Protein AF-A0A661DXC6-F1 (afdb_monomer_lite)

pLDDT: mean 93.02, std 7.4, range [64.69, 98.56]

Foldseek 3Di:
DVVVVVVVLCVVLVVLVVQLVVLVVVLVVLVVVLVVLVVVLPDPVCPDPVNVVVNVVSVVSNVVSVVVNVVSVVSNVVSVVVSVVSVD

Radius of gyration: 20.27 Å; chains: 1; bounding box: 40×15×65 Å

Sequence (88 aa):
DDRRTAAVARKKLQPLRSSVKKAEQKMETMQSKLDKVEQKLADNSLYEDSAKDQLKALLVEQGDLKAELEQVEMDWFEASEALQEAEA

Structure (mmCIF, N/CA/C/O backbone):
data_AF-A0A661DXC6-F1
#
_entry.id   AF-A0A661DXC6-F1
#
loop_
_atom_site.group_PDB
_atom_site.id
_atom_site.type_symbol
_atom_site.label_atom_id
_atom_site.label_alt_id
_atom_site.label_comp_id
_atom_site.label_asym_id
_atom_site.label_entity_id
_atom_site.label_seq_id
_atom_site.pdbx_PDB_ins_code
_atom_site.Cartn_x
_atom_site.Cartn_y
_atom_site.Cartn_z
_atom_site.occupancy
_atom_site.B_iso_or_equiv
_atom_site.auth_seq_id
_atom_site.auth_comp_id
_atom_site.auth_asym_id
_atom_site.auth_atom_id
_atom_site.pdbx_PDB_model_num
ATOM 1 N N . ASP A 1 1 ? 14.405 6.344 -40.455 1.00 64.69 1 ASP A N 1
ATOM 2 C CA . ASP A 1 1 ? 14.277 5.289 -39.433 1.00 64.69 1 ASP A CA 1
ATOM 3 C C . ASP A 1 1 ? 13.941 5.786 -38.033 1.00 64.69 1 ASP A C 1
ATOM 5 O O . ASP A 1 1 ? 13.123 5.151 -37.381 1.00 64.69 1 ASP A O 1
ATOM 9 N N . ASP A 1 2 ? 14.428 6.950 -37.600 1.00 71.81 2 ASP A N 1
ATOM 10 C CA . ASP A 1 2 ? 14.265 7.455 -36.220 1.00 71.81 2 ASP A CA 1
ATOM 11 C C . ASP A 1 2 ? 12.830 7.462 -35.664 1.00 71.81 2 ASP A C 1
ATOM 13 O O . ASP A 1 2 ? 12.594 7.084 -34.515 1.00 71.81 2 ASP A O 1
ATOM 17 N N . ARG A 1 3 ? 11.826 7.818 -36.482 1.00 75.75 3 ARG A N 1
ATOM 18 C CA . ARG A 1 3 ? 10.412 7.792 -36.054 1.00 75.75 3 ARG A CA 1
ATOM 19 C C . ARG A 1 3 ? 9.893 6.381 -35.757 1.00 75.75 3 ARG A C 1
ATOM 21 O O . ARG A 1 3 ? 9.051 6.230 -34.874 1.00 75.75 3 ARG A O 1
ATOM 28 N N . ARG A 1 4 ? 10.361 5.355 -36.478 1.00 72.69 4 ARG A N 1
ATOM 29 C CA . ARG A 1 4 ? 9.954 3.959 -36.236 1.00 72.69 4 ARG A CA 1
ATOM 30 C C . ARG A 1 4 ? 10.601 3.429 -34.960 1.00 72.69 4 ARG A C 1
ATOM 32 O O . ARG A 1 4 ? 9.895 2.848 -34.141 1.00 72.69 4 ARG A O 1
ATOM 39 N N . THR A 1 5 ? 11.886 3.706 -34.746 1.00 76.19 5 THR A N 1
ATOM 40 C CA . THR A 1 5 ? 12.621 3.301 -33.537 1.00 76.19 5 THR A CA 1
ATOM 41 C C . THR A 1 5 ? 12.016 3.925 -32.275 1.00 76.19 5 THR A C 1
ATOM 43 O O . THR A 1 5 ? 11.727 3.217 -31.311 1.00 76.19 5 THR A O 1
ATOM 46 N N . ALA A 1 6 ? 11.685 5.221 -32.316 1.00 80.25 6 ALA A N 1
ATOM 47 C CA . ALA A 1 6 ? 11.011 5.908 -31.211 1.00 80.25 6 ALA A CA 1
ATOM 48 C C . ALA A 1 6 ? 9.597 5.361 -30.928 1.00 80.25 6 ALA A C 1
ATOM 50 O O . ALA A 1 6 ? 9.186 5.250 -29.772 1.00 80.25 6 ALA A O 1
ATOM 51 N N . ALA A 1 7 ? 8.837 4.997 -31.968 1.00 79.81 7 ALA A N 1
ATOM 52 C CA . ALA A 1 7 ? 7.509 4.408 -31.803 1.00 79.81 7 ALA A CA 1
ATOM 53 C C . ALA A 1 7 ? 7.564 3.008 -31.167 1.00 79.81 7 ALA A C 1
ATOM 55 O O . ALA A 1 7 ? 6.710 2.676 -30.344 1.00 79.81 7 ALA A O 1
ATOM 56 N N . VAL A 1 8 ? 8.572 2.202 -31.514 1.00 80.88 8 VAL A N 1
ATOM 57 C CA . VAL A 1 8 ? 8.794 0.877 -30.914 1.00 80.88 8 VAL A CA 1
ATOM 58 C C . VAL A 1 8 ? 9.190 1.004 -29.443 1.00 80.88 8 VAL A C 1
ATOM 60 O O . VAL A 1 8 ? 8.607 0.312 -28.611 1.00 80.88 8 VAL A O 1
ATOM 63 N N . ALA A 1 9 ? 10.095 1.927 -29.101 1.00 82.00 9 ALA A N 1
ATOM 64 C CA . ALA A 1 9 ? 10.482 2.188 -27.713 1.00 82.00 9 ALA A CA 1
ATOM 65 C C . ALA A 1 9 ? 9.277 2.614 -26.854 1.00 82.00 9 ALA A C 1
ATOM 67 O O . ALA A 1 9 ? 9.008 2.023 -25.811 1.00 82.00 9 ALA A O 1
ATOM 68 N N . ARG A 1 10 ? 8.455 3.556 -27.341 1.00 86.50 10 ARG A N 1
ATOM 69 C CA . ARG A 1 10 ? 7.236 3.987 -26.631 1.00 86.50 10 ARG A CA 1
ATOM 70 C C . ARG A 1 10 ? 6.246 2.849 -26.394 1.00 86.50 10 ARG A C 1
ATOM 72 O O . ARG A 1 10 ? 5.671 2.776 -25.313 1.00 86.50 10 ARG A O 1
ATOM 79 N N . LYS A 1 11 ? 6.049 1.965 -27.379 1.00 87.69 11 LYS A N 1
ATOM 80 C CA . LYS A 1 11 ? 5.162 0.800 -27.230 1.00 87.69 11 LYS A CA 1
ATOM 81 C C . LYS A 1 11 ? 5.655 -0.181 -26.163 1.00 87.69 11 LYS A C 1
ATOM 83 O O . LYS A 1 11 ? 4.821 -0.776 -25.493 1.00 87.69 11 LYS A O 1
ATOM 88 N N . LYS A 1 12 ? 6.973 -0.334 -25.997 1.00 87.44 12 LYS A N 1
ATOM 89 C CA . LYS A 1 12 ? 7.566 -1.185 -24.952 1.00 87.44 12 LYS A CA 1
ATOM 90 C C . LYS A 1 12 ? 7.446 -0.572 -23.552 1.00 87.44 12 LYS A C 1
ATOM 92 O O . LYS A 1 12 ? 7.149 -1.292 -22.610 1.00 87.44 12 LYS A O 1
ATOM 97 N N . LEU A 1 13 ? 7.600 0.749 -23.430 1.00 94.19 13 LEU A N 1
ATOM 98 C CA . LEU A 1 13 ? 7.543 1.462 -22.144 1.00 94.19 13 LEU A CA 1
ATOM 99 C C . LEU A 1 13 ? 6.116 1.730 -21.641 1.00 94.19 13 LEU A C 1
ATOM 101 O O . LEU A 1 13 ? 5.885 1.819 -20.438 1.00 94.19 13 LEU A O 1
ATOM 105 N N . GLN A 1 14 ? 5.139 1.871 -22.545 1.00 95.69 14 GLN A N 1
ATOM 106 C CA . GLN A 1 14 ? 3.742 2.143 -22.190 1.00 95.69 14 GLN A CA 1
ATOM 107 C C . GLN A 1 14 ? 3.148 1.168 -21.151 1.00 95.69 14 GLN A C 1
ATOM 109 O O . GLN A 1 14 ? 2.527 1.661 -20.202 1.00 95.69 14 GLN A O 1
ATOM 114 N N . PRO A 1 15 ? 3.272 -0.170 -21.291 1.00 94.88 15 PRO A N 1
ATOM 115 C CA . PRO A 1 15 ? 2.729 -1.096 -20.300 1.00 94.88 15 PRO A CA 1
ATOM 116 C C . PRO A 1 15 ? 3.377 -0.917 -18.924 1.00 94.88 15 PRO A C 1
ATOM 118 O O . PRO A 1 15 ? 2.648 -0.855 -17.942 1.00 94.88 15 PRO A O 1
ATOM 121 N N . LEU A 1 16 ? 4.697 -0.724 -18.856 1.00 95.12 16 LEU A N 1
ATOM 122 C CA . LEU A 1 16 ? 5.433 -0.529 -17.600 1.00 95.12 16 LEU A CA 1
ATOM 123 C C . LEU A 1 16 ? 4.985 0.747 -16.877 1.00 95.12 16 LEU A C 1
ATOM 125 O O . LEU A 1 16 ? 4.562 0.696 -15.726 1.00 95.12 16 LEU A O 1
ATOM 129 N N . ARG A 1 17 ? 4.920 1.876 -17.597 1.00 97.12 17 ARG A N 1
ATOM 130 C CA . ARG A 1 17 ? 4.378 3.143 -17.063 1.00 97.12 17 ARG A CA 1
ATOM 131 C C . ARG A 1 17 ? 2.935 3.007 -16.582 1.00 97.12 17 ARG A C 1
ATOM 133 O O . ARG A 1 17 ? 2.528 3.657 -15.624 1.00 97.12 17 ARG A O 1
ATOM 140 N N . SER A 1 18 ? 2.144 2.180 -17.264 1.00 97.31 18 SER A N 1
ATOM 141 C CA . SER A 1 18 ? 0.759 1.918 -16.870 1.00 97.31 18 SER A CA 1
ATOM 142 C C . SER A 1 18 ? 0.679 1.067 -15.604 1.00 97.31 18 SER A C 1
ATOM 144 O O . SER A 1 18 ? -0.207 1.311 -14.793 1.00 97.31 18 SER A O 1
ATOM 146 N N . SER A 1 19 ? 1.574 0.092 -15.429 1.00 96.44 19 SER A N 1
ATOM 147 C CA . SER A 1 19 ? 1.664 -0.720 -14.211 1.00 96.44 19 SER A CA 1
ATOM 148 C C . SER A 1 19 ? 2.054 0.127 -13.003 1.00 96.44 19 SER A C 1
ATOM 150 O O . SER A 1 19 ? 1.323 0.107 -12.018 1.00 96.44 19 SER A O 1
ATOM 152 N N . VAL A 1 20 ? 3.099 0.955 -13.124 1.00 98.19 20 VAL A N 1
ATOM 153 C CA . VAL A 1 20 ? 3.522 1.900 -12.071 1.00 98.19 20 VAL A CA 1
ATOM 154 C C . VAL A 1 20 ? 2.354 2.794 -11.653 1.00 98.19 20 VAL A C 1
ATOM 156 O O . VAL A 1 20 ? 1.945 2.786 -10.495 1.00 98.19 20 VAL A O 1
ATOM 159 N N . LYS A 1 21 ? 1.715 3.471 -12.618 1.00 98.31 21 LYS A N 1
ATOM 160 C CA . LYS A 1 21 ? 0.582 4.365 -12.337 1.00 98.31 21 LYS A CA 1
ATOM 161 C C . LYS A 1 21 ? -0.600 3.649 -11.674 1.00 98.31 21 LYS A C 1
ATOM 163 O O . LYS A 1 21 ? -1.282 4.224 -10.829 1.00 98.31 21 LYS A O 1
ATOM 168 N N . LYS A 1 22 ? -0.900 2.414 -12.085 1.00 97.81 22 LYS A N 1
ATOM 169 C CA . LYS A 1 22 ? -1.984 1.626 -11.479 1.00 97.81 22 LYS A CA 1
ATOM 170 C C . LYS A 1 22 ? -1.661 1.258 -10.035 1.00 97.81 22 LYS A C 1
ATOM 172 O O . LYS A 1 22 ? -2.558 1.336 -9.200 1.00 97.81 22 LYS A O 1
ATOM 177 N N . ALA A 1 23 ? -0.419 0.871 -9.758 1.00 97.81 23 ALA A N 1
ATOM 178 C CA . ALA A 1 23 ? 0.018 0.564 -8.406 1.00 97.81 23 ALA A CA 1
ATOM 179 C C . ALA A 1 23 ? -0.056 1.817 -7.517 1.00 97.81 23 ALA A C 1
ATOM 181 O O . ALA A 1 23 ? -0.671 1.754 -6.461 1.00 97.81 23 ALA A O 1
ATOM 182 N N . GLU A 1 24 ? 0.392 2.984 -7.995 1.00 98.31 24 GLU A N 1
ATOM 183 C CA . GLU A 1 24 ? 0.255 4.272 -7.284 1.00 98.31 24 GLU A CA 1
ATOM 184 C C . GLU A 1 24 ? -1.197 4.600 -6.916 1.00 98.31 24 GLU A C 1
ATOM 186 O O . GLU A 1 24 ? -1.505 4.888 -5.761 1.00 98.31 24 GLU A O 1
ATOM 191 N N . GLN A 1 25 ? -2.116 4.496 -7.879 1.00 98.38 25 GLN A N 1
ATOM 192 C CA . GLN A 1 25 ? -3.544 4.738 -7.637 1.00 98.38 25 GLN A CA 1
ATOM 193 C C . GLN A 1 25 ? -4.138 3.752 -6.628 1.00 98.38 25 GLN A C 1
ATOM 195 O O . GLN A 1 25 ? -5.023 4.101 -5.837 1.00 98.38 25 GLN A O 1
ATOM 200 N N . LYS A 1 26 ? -3.674 2.499 -6.665 1.00 97.56 26 LYS A N 1
ATOM 201 C CA . LYS A 1 26 ? -4.111 1.472 -5.728 1.00 97.56 26 LYS A CA 1
ATOM 202 C C . LYS A 1 26 ? -3.561 1.745 -4.324 1.00 97.56 26 LYS A C 1
ATOM 204 O O . LYS A 1 26 ? -4.351 1.672 -3.387 1.00 97.56 26 LYS A O 1
ATOM 209 N N . MET A 1 27 ? -2.293 2.144 -4.182 1.00 98.12 27 MET A N 1
ATOM 210 C CA . MET A 1 27 ? -1.709 2.569 -2.901 1.00 98.12 27 MET A CA 1
ATOM 211 C C . MET A 1 27 ? -2.495 3.734 -2.297 1.00 98.12 27 MET A C 1
ATOM 213 O O . MET A 1 27 ? -2.945 3.631 -1.162 1.00 98.12 27 MET A O 1
ATOM 217 N N . GLU A 1 28 ? -2.763 4.793 -3.070 1.00 98.19 28 GLU A N 1
ATOM 218 C CA . GLU A 1 28 ? -3.544 5.949 -2.600 1.00 98.19 28 GLU A CA 1
ATOM 219 C C . GLU A 1 28 ? -4.942 5.533 -2.114 1.00 98.19 28 GLU A C 1
ATOM 221 O O . GLU A 1 28 ? -5.419 5.965 -1.061 1.00 98.19 28 GLU A O 1
ATOM 226 N N . THR A 1 29 ? -5.595 4.633 -2.853 1.00 97.75 29 THR A N 1
ATOM 227 C CA . THR A 1 29 ? -6.909 4.104 -2.476 1.00 97.75 29 THR A CA 1
ATOM 228 C C . THR A 1 29 ? -6.850 3.307 -1.173 1.00 97.75 29 THR A C 1
ATOM 230 O O . THR A 1 29 ? -7.729 3.472 -0.324 1.00 97.75 29 THR A O 1
ATOM 233 N N . MET A 1 30 ? -5.853 2.432 -1.009 1.00 96.69 30 MET A N 1
ATOM 234 C CA . MET A 1 30 ? -5.719 1.601 0.190 1.00 96.69 30 MET A CA 1
ATOM 235 C C . MET A 1 30 ? -5.316 2.425 1.404 1.00 96.69 30 MET A C 1
ATOM 237 O O . MET A 1 30 ? -5.938 2.265 2.451 1.00 96.69 30 MET A O 1
ATOM 241 N N . GLN A 1 31 ? -4.403 3.383 1.245 1.00 97.50 31 GLN A N 1
ATOM 242 C CA . GLN A 1 31 ? -4.049 4.325 2.302 1.00 97.50 31 GLN A CA 1
ATOM 243 C C . GLN A 1 31 ? -5.275 5.127 2.756 1.00 97.50 31 GLN A C 1
ATOM 245 O O . GLN A 1 31 ? -5.576 5.172 3.942 1.00 97.50 31 GLN A O 1
ATOM 250 N N . SER A 1 32 ? -6.078 5.658 1.824 1.00 98.19 32 SER A N 1
ATOM 251 C CA . SER A 1 32 ? -7.302 6.391 2.181 1.00 98.19 32 SER A CA 1
ATOM 252 C C . SER A 1 32 ? -8.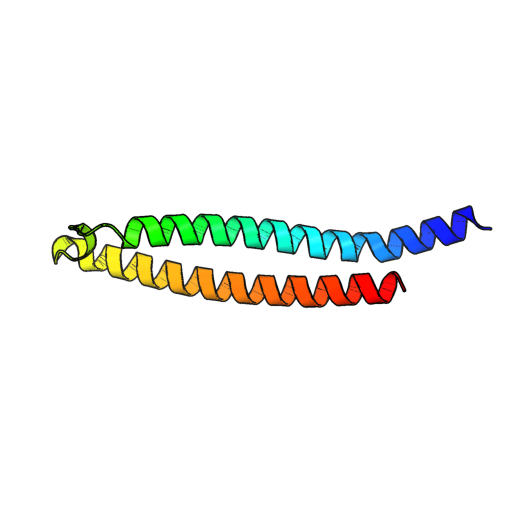333 5.528 2.920 1.00 98.19 32 SER A C 1
ATOM 254 O O . SER A 1 32 ? -9.070 6.026 3.776 1.00 98.19 32 SER A O 1
ATOM 256 N N . LYS A 1 33 ? -8.439 4.236 2.586 1.00 98.12 33 LYS A N 1
ATOM 257 C CA . LYS A 1 33 ? -9.298 3.301 3.329 1.00 98.12 33 LYS A CA 1
ATOM 258 C C . LYS A 1 33 ? -8.732 3.018 4.715 1.00 98.12 33 LYS A C 1
ATOM 260 O O . LYS A 1 33 ? -9.494 3.057 5.679 1.00 98.12 33 LYS A O 1
ATOM 265 N N . LEU A 1 34 ? -7.427 2.778 4.805 1.00 98.38 34 LEU A N 1
ATOM 266 C CA . LEU A 1 34 ? -6.737 2.506 6.056 1.00 98.38 34 LEU A CA 1
ATOM 267 C C . LEU A 1 34 ? -6.898 3.679 7.025 1.00 98.38 34 LEU A C 1
ATOM 269 O O . LEU A 1 34 ? -7.357 3.470 8.143 1.00 98.38 34 LEU A O 1
ATOM 273 N N . ASP A 1 35 ? -6.679 4.909 6.558 1.00 98.19 35 ASP A N 1
ATOM 274 C CA . ASP A 1 35 ? -6.860 6.126 7.353 1.00 98.19 35 ASP A CA 1
ATOM 275 C C . ASP A 1 35 ? -8.283 6.225 7.925 1.00 98.19 35 ASP A C 1
ATOM 277 O O . ASP A 1 35 ? -8.479 6.589 9.083 1.00 98.19 35 ASP A O 1
ATOM 281 N N . LYS A 1 36 ? -9.307 5.864 7.139 1.00 97.88 36 LYS A N 1
ATOM 282 C CA . LYS A 1 36 ? -10.707 5.861 7.603 1.00 97.88 36 LYS A CA 1
ATOM 283 C C . LYS A 1 36 ? -10.964 4.791 8.658 1.00 97.88 36 LYS A C 1
ATOM 285 O O . LYS A 1 36 ? -11.748 5.029 9.576 1.00 97.88 36 LYS A O 1
ATOM 290 N N . VAL A 1 37 ? -10.366 3.610 8.519 1.00 97.75 37 VAL A N 1
ATOM 291 C CA . VAL A 1 37 ? -10.473 2.538 9.519 1.00 97.75 37 VAL A CA 1
ATOM 292 C C . VAL A 1 37 ? -9.764 2.953 10.806 1.00 97.75 37 VAL A C 1
ATOM 294 O O . VAL A 1 37 ? -10.337 2.818 11.882 1.00 97.75 37 VAL A O 1
ATOM 297 N N . GLU A 1 38 ? -8.574 3.540 10.707 1.00 97.31 38 GLU A N 1
ATOM 298 C CA . GLU A 1 38 ? -7.802 4.022 11.855 1.00 97.31 38 GLU A CA 1
ATOM 299 C C . GLU A 1 38 ? -8.498 5.184 12.575 1.00 97.31 38 GLU A C 1
ATOM 301 O O . GLU A 1 38 ? -8.552 5.198 13.804 1.00 97.31 38 GLU A O 1
ATOM 306 N N . GLN A 1 39 ? -9.137 6.096 11.836 1.00 96.75 39 GLN A N 1
ATOM 307 C CA . GLN A 1 39 ? -9.995 7.134 12.417 1.00 96.75 39 GLN A CA 1
ATOM 308 C C . GLN A 1 39 ? -11.177 6.550 13.191 1.00 96.75 39 GLN A C 1
ATOM 310 O O . GLN A 1 39 ? -11.504 7.052 14.264 1.00 96.75 39 GLN A O 1
ATOM 315 N N . LYS A 1 40 ? -11.814 5.490 12.674 1.00 95.06 40 LYS A N 1
ATOM 316 C CA . LYS A 1 40 ? -12.877 4.794 13.410 1.00 95.06 40 LYS A CA 1
ATOM 317 C C . LYS A 1 40 ? -12.315 4.134 14.663 1.00 95.06 40 LYS A C 1
ATOM 319 O O . LYS A 1 40 ? -12.872 4.342 15.726 1.00 95.06 40 LYS A O 1
ATOM 324 N N . LEU A 1 41 ? -11.208 3.397 14.559 1.00 95.06 41 LEU A N 1
ATOM 325 C CA . LEU A 1 41 ? -10.559 2.701 15.682 1.00 95.06 41 LEU A CA 1
ATOM 326 C C . LEU A 1 41 ? -10.078 3.638 16.806 1.00 95.06 41 LEU A C 1
ATOM 328 O O . LEU A 1 41 ? -9.879 3.180 17.934 1.00 95.06 41 LEU A O 1
ATOM 332 N N . ALA A 1 42 ? -9.900 4.929 16.514 1.00 93.19 42 ALA A N 1
ATOM 333 C CA . ALA A 1 42 ? -9.589 5.960 17.501 1.00 93.19 42 ALA A CA 1
ATOM 334 C C . ALA A 1 42 ? -10.808 6.420 18.332 1.00 93.19 42 ALA A C 1
ATOM 336 O O . ALA A 1 42 ? -10.638 7.171 19.293 1.00 93.19 42 ALA A O 1
ATOM 337 N N . ASP A 1 43 ? -12.028 5.997 17.986 1.00 92.12 43 ASP A N 1
ATOM 338 C CA . ASP A 1 43 ? -13.235 6.291 18.758 1.00 92.12 43 ASP A CA 1
ATOM 339 C C . ASP A 1 43 ? -13.259 5.479 20.063 1.00 92.12 43 ASP A C 1
ATOM 341 O O . ASP A 1 43 ? -13.346 4.250 20.062 1.00 92.12 43 ASP A O 1
ATOM 345 N N . ASN A 1 44 ? -13.222 6.175 21.201 1.00 83.94 44 ASN A N 1
ATOM 346 C CA . ASN A 1 44 ? -13.223 5.556 22.527 1.00 83.94 44 ASN A CA 1
ATOM 347 C C . ASN A 1 44 ? -14.500 4.748 22.824 1.00 83.94 44 ASN A C 1
ATOM 349 O O . ASN A 1 44 ? -14.453 3.841 23.655 1.00 83.94 44 ASN A O 1
ATOM 353 N N . SER A 1 45 ? -15.620 5.038 22.151 1.00 86.56 45 SER A N 1
ATOM 354 C CA . SER A 1 45 ? -16.874 4.288 22.323 1.00 86.56 45 SER A CA 1
ATOM 355 C C . SER A 1 45 ? -16.796 2.854 21.780 1.00 86.56 45 SER A C 1
ATOM 357 O O . SER A 1 45 ? -17.552 1.987 22.215 1.00 86.56 45 SER A O 1
ATOM 359 N N . LEU A 1 46 ? -15.835 2.555 20.894 1.00 83.62 46 LEU A N 1
ATOM 360 C CA . LEU A 1 46 ? -15.632 1.208 20.343 1.00 83.62 46 LEU A CA 1
ATOM 361 C C . LEU A 1 46 ? -15.113 0.184 21.353 1.00 83.62 46 LEU A C 1
ATOM 363 O O . LEU A 1 46 ? -15.160 -1.016 21.083 1.00 83.62 46 LEU A O 1
ATOM 367 N N . TYR A 1 47 ? -14.603 0.638 22.495 1.00 81.38 47 TYR A N 1
ATOM 368 C CA . TYR A 1 47 ? -14.055 -0.235 23.531 1.00 81.38 47 TYR A CA 1
ATOM 369 C C . TYR A 1 47 ? -15.094 -0.622 24.590 1.00 81.38 47 TYR A C 1
ATOM 371 O O . TYR A 1 47 ? -14.773 -1.351 25.530 1.00 81.38 47 TYR A O 1
ATOM 379 N N . GLU A 1 48 ? -16.342 -0.173 24.436 1.00 86.56 48 GLU A N 1
ATOM 380 C CA . GLU A 1 48 ? -17.465 -0.663 25.228 1.00 86.56 48 GLU A CA 1
ATOM 381 C C . GLU A 1 48 ? -17.836 -2.101 24.828 1.00 86.56 48 GLU A C 1
ATOM 383 O O . GLU A 1 48 ? -17.702 -2.511 23.672 1.00 86.56 48 GLU A O 1
ATOM 388 N N . ASP A 1 49 ? -18.352 -2.886 25.779 1.00 81.00 49 ASP A N 1
ATOM 389 C CA . ASP A 1 49 ? -18.745 -4.285 25.541 1.00 81.00 49 ASP A CA 1
ATOM 390 C C . ASP A 1 49 ? -19.771 -4.439 24.405 1.00 81.00 49 ASP A C 1
ATOM 392 O O . ASP A 1 49 ? -19.769 -5.450 23.702 1.00 81.00 49 ASP A O 1
ATOM 396 N N . SER A 1 50 ? -20.609 -3.421 24.199 1.00 86.06 50 SER A N 1
ATOM 397 C CA . SER A 1 50 ? -21.609 -3.327 23.129 1.00 86.06 50 SER A CA 1
ATOM 398 C C . SER A 1 50 ? -21.005 -3.212 21.724 1.00 86.06 50 SER A C 1
ATOM 400 O O . SER A 1 50 ? -21.685 -3.531 20.750 1.00 86.06 50 SER A O 1
ATOM 402 N N . ALA A 1 51 ? -19.744 -2.786 21.604 1.00 88.19 51 ALA A N 1
ATOM 403 C CA . ALA A 1 51 ? -19.074 -2.507 20.336 1.00 88.19 51 ALA A CA 1
ATOM 404 C C . ALA A 1 51 ? -17.969 -3.521 19.981 1.00 88.19 51 ALA A C 1
ATOM 406 O O . ALA A 1 51 ? -17.312 -3.385 18.946 1.00 88.19 51 ALA A O 1
ATOM 407 N N . LYS A 1 52 ? -17.787 -4.582 20.783 1.00 89.56 52 LYS A N 1
ATOM 408 C CA . LYS A 1 52 ? -16.728 -5.597 20.601 1.00 89.56 52 LYS A CA 1
ATOM 409 C C . LYS A 1 52 ? -16.689 -6.235 19.209 1.00 89.56 52 LYS A C 1
ATOM 411 O O . LYS A 1 52 ? -15.603 -6.416 18.658 1.00 89.56 52 LYS A O 1
ATOM 416 N N . ASP A 1 53 ? -17.844 -6.558 18.629 1.00 93.19 53 ASP A N 1
ATOM 417 C CA . ASP A 1 53 ? -17.906 -7.162 17.291 1.00 93.19 53 ASP A CA 1
ATOM 418 C C . ASP A 1 53 ? -17.481 -6.171 16.200 1.00 93.19 53 ASP A C 1
ATOM 420 O O . ASP A 1 53 ? -16.748 -6.533 15.278 1.00 93.19 53 ASP A O 1
ATOM 424 N N . GLN A 1 54 ? -17.875 -4.902 16.341 1.00 93.12 54 GLN A N 1
ATOM 425 C CA . GLN A 1 54 ? -17.463 -3.829 15.438 1.00 93.12 54 GLN A CA 1
ATOM 426 C C . GLN A 1 54 ? -15.961 -3.551 15.556 1.00 93.12 54 GLN A C 1
ATOM 428 O O . GLN A 1 54 ? -15.283 -3.441 14.536 1.00 93.12 54 GLN A O 1
ATOM 433 N N . LEU A 1 55 ? -15.424 -3.494 16.778 1.00 94.31 55 LEU A N 1
ATOM 434 C CA . LEU A 1 55 ? -13.991 -3.341 17.024 1.00 94.31 55 LEU A CA 1
ATOM 435 C C . LEU A 1 55 ? -13.195 -4.474 16.365 1.00 94.31 55 LEU A C 1
ATOM 437 O O . LEU A 1 55 ? -12.226 -4.220 15.651 1.00 94.31 55 LEU A O 1
ATOM 441 N N . LYS A 1 56 ? -13.629 -5.728 16.543 1.00 95.19 56 LYS A N 1
ATOM 442 C CA . LYS A 1 56 ? -12.980 -6.886 15.920 1.00 95.19 56 LYS A CA 1
ATOM 443 C C . LYS A 1 56 ? -13.011 -6.805 14.393 1.00 95.19 56 LYS A C 1
ATOM 445 O O . LYS A 1 56 ? -11.995 -7.084 13.763 1.00 95.19 56 LYS A O 1
ATOM 450 N N . ALA A 1 57 ? -14.143 -6.419 13.804 1.00 96.50 57 ALA A N 1
ATOM 451 C CA . ALA A 1 57 ? -14.264 -6.263 12.357 1.00 96.50 57 ALA A CA 1
ATOM 452 C C . ALA A 1 57 ? -13.307 -5.188 11.813 1.00 96.50 57 ALA A C 1
ATOM 454 O O . ALA A 1 57 ? -12.612 -5.439 10.833 1.00 96.50 57 ALA A O 1
ATOM 455 N N . LEU A 1 58 ? -13.213 -4.036 12.485 1.00 97.31 58 LEU A N 1
ATOM 456 C CA . LEU A 1 58 ? -12.307 -2.952 12.094 1.00 97.31 58 LEU A CA 1
ATOM 457 C C . LEU A 1 58 ? -10.829 -3.345 12.219 1.00 97.31 58 LEU A C 1
ATOM 459 O O . LEU A 1 58 ? -10.030 -2.969 11.369 1.00 97.31 58 LEU A O 1
ATOM 463 N N . LEU A 1 59 ? -10.454 -4.118 13.243 1.00 97.06 59 LEU A N 1
ATOM 464 C CA . LEU A 1 59 ? -9.083 -4.620 13.397 1.00 97.06 59 LEU A CA 1
ATOM 465 C C . LEU A 1 59 ? -8.700 -5.616 12.293 1.00 97.06 59 LEU A C 1
ATOM 467 O O . LEU A 1 59 ? -7.575 -5.574 11.800 1.00 97.06 59 LEU A O 1
ATOM 471 N N . VAL A 1 60 ? -9.628 -6.492 11.891 1.00 98.25 60 VAL A N 1
ATOM 472 C CA . VAL A 1 60 ? -9.417 -7.399 10.750 1.00 98.25 60 VAL A CA 1
ATOM 473 C C . VAL A 1 60 ? -9.271 -6.593 9.460 1.00 98.25 60 VAL A C 1
ATOM 475 O O . VAL A 1 60 ? -8.289 -6.772 8.749 1.00 98.25 60 VAL A O 1
ATOM 478 N N . GLU A 1 61 ? -10.176 -5.642 9.211 1.00 98.19 61 GLU A N 1
ATOM 479 C CA . GLU A 1 61 ? -10.115 -4.766 8.035 1.00 98.19 61 GLU A CA 1
ATOM 480 C C . GLU A 1 61 ? -8.795 -3.977 7.979 1.00 98.19 61 GLU A C 1
ATOM 482 O O . GLU A 1 61 ? -8.179 -3.881 6.921 1.00 98.19 61 GLU A O 1
ATOM 487 N N . GLN A 1 62 ? -8.312 -3.458 9.115 1.00 98.56 62 GLN A N 1
ATOM 488 C CA . GLN A 1 62 ? -7.018 -2.776 9.200 1.00 98.56 62 GLN A CA 1
ATOM 489 C C . GLN A 1 62 ? -5.857 -3.706 8.818 1.00 98.56 62 GLN A C 1
ATOM 491 O O . GLN A 1 62 ? -4.956 -3.291 8.090 1.00 98.56 62 GLN A O 1
ATOM 496 N N . GLY A 1 63 ? -5.861 -4.945 9.322 1.00 98.38 63 GLY A N 1
ATOM 497 C CA . GLY A 1 63 ? -4.840 -5.945 9.008 1.00 98.38 63 GLY A CA 1
ATOM 498 C C . GLY A 1 63 ? -4.816 -6.296 7.522 1.00 98.38 63 GLY A C 1
ATOM 499 O O . GLY A 1 63 ? -3.753 -6.260 6.904 1.00 98.38 63 GLY A O 1
ATOM 500 N N . ASP A 1 64 ? -5.988 -6.548 6.941 1.00 98.31 64 ASP A N 1
ATOM 501 C CA . ASP A 1 64 ? -6.134 -6.877 5.522 1.00 98.31 64 ASP A CA 1
ATOM 502 C C . ASP A 1 64 ? -5.686 -5.714 4.625 1.00 98.31 64 ASP A C 1
ATOM 504 O O . ASP A 1 64 ? -4.944 -5.919 3.665 1.00 98.31 64 ASP A O 1
ATOM 508 N N . LEU A 1 65 ? -6.071 -4.476 4.963 1.00 98.44 65 LEU A N 1
ATOM 509 C CA . LEU A 1 65 ? -5.660 -3.280 4.222 1.00 98.44 65 LEU A CA 1
ATOM 510 C C . LEU A 1 65 ? -4.149 -3.041 4.290 1.00 98.44 65 LEU A C 1
ATOM 512 O O . LEU A 1 65 ? -3.564 -2.633 3.290 1.00 98.44 65 LEU A O 1
ATOM 516 N N . LYS A 1 66 ? -3.511 -3.297 5.440 1.00 98.50 66 LYS A N 1
ATOM 517 C CA . LYS A 1 66 ? -2.050 -3.183 5.589 1.00 98.50 66 LYS A CA 1
ATOM 518 C C . LYS A 1 66 ? -1.318 -4.223 4.746 1.00 98.50 66 LYS A C 1
ATOM 520 O O . LYS A 1 66 ? -0.386 -3.861 4.036 1.00 98.50 66 LYS A O 1
ATOM 525 N N . ALA A 1 67 ? -1.772 -5.475 4.774 1.00 98.25 67 ALA A N 1
ATOM 526 C CA . ALA A 1 67 ? -1.196 -6.535 3.951 1.00 98.25 67 ALA A CA 1
ATOM 527 C C . ALA A 1 67 ? -1.389 -6.265 2.448 1.00 98.25 67 ALA A C 1
ATOM 529 O O . ALA A 1 67 ? -0.480 -6.484 1.650 1.00 98.25 67 ALA A O 1
ATOM 530 N N . GLU A 1 68 ? -2.560 -5.757 2.046 1.00 97.50 68 GLU A N 1
ATOM 531 C CA . GLU A 1 68 ? -2.792 -5.375 0.654 1.00 97.50 68 GLU A CA 1
ATOM 532 C C . GLU A 1 68 ? -1.921 -4.183 0.240 1.00 97.50 68 GLU A C 1
ATOM 534 O O . GLU A 1 68 ? -1.387 -4.194 -0.866 1.00 97.50 68 GLU A O 1
ATOM 539 N N . LEU A 1 69 ? -1.758 -3.172 1.100 1.00 98.19 69 LEU A N 1
ATOM 540 C CA . LEU A 1 69 ? -0.889 -2.028 0.818 1.00 98.19 69 LEU A CA 1
ATOM 541 C C . LEU A 1 69 ? 0.563 -2.473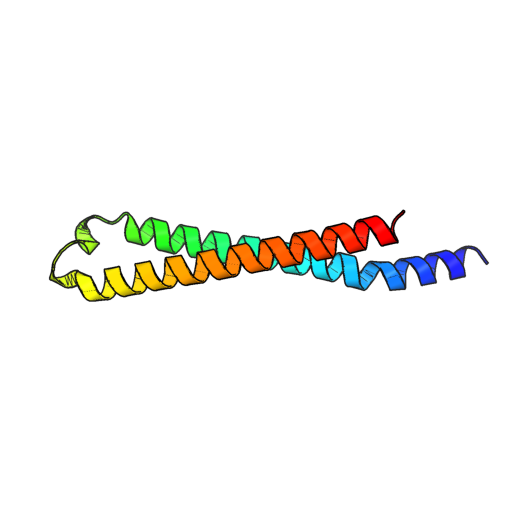 0.605 1.00 98.19 69 LEU A C 1
ATOM 543 O O . LEU A 1 69 ? 1.136 -2.114 -0.418 1.00 98.19 69 LEU A O 1
ATOM 547 N N . GLU A 1 70 ? 1.103 -3.313 1.493 1.00 98.38 70 GLU A N 1
ATOM 548 C CA . GLU A 1 70 ? 2.464 -3.863 1.383 1.00 98.38 70 GLU A CA 1
ATOM 549 C C . GLU A 1 70 ? 2.670 -4.604 0.053 1.00 98.38 70 GLU A C 1
ATOM 551 O O . GLU A 1 70 ? 3.645 -4.367 -0.659 1.00 98.38 70 GLU A O 1
ATOM 556 N N . GLN A 1 71 ? 1.712 -5.445 -0.351 1.00 98.00 71 GLN A N 1
ATOM 557 C CA . GLN A 1 71 ? 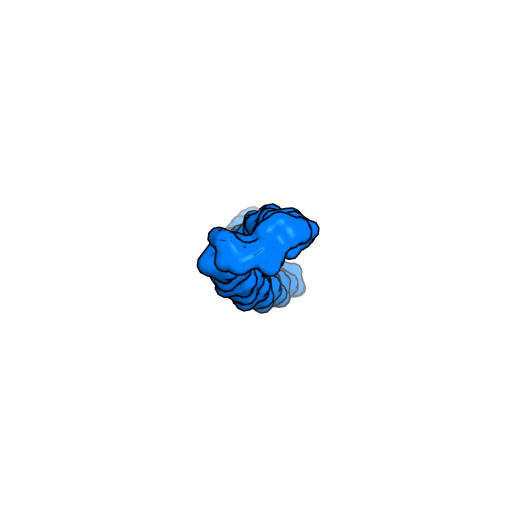1.797 -6.134 -1.640 1.00 98.00 71 GLN A CA 1
ATOM 558 C C . GLN A 1 71 ? 1.808 -5.151 -2.820 1.00 98.00 71 GLN A C 1
ATOM 560 O O . GLN A 1 71 ? 2.538 -5.346 -3.788 1.00 98.00 71 GLN A O 1
ATOM 565 N N . VAL A 1 72 ? 1.006 -4.087 -2.761 1.00 97.88 72 VAL A N 1
ATOM 566 C CA . VAL A 1 72 ? 0.959 -3.086 -3.837 1.00 97.88 72 VAL A CA 1
ATOM 567 C C . VAL A 1 72 ? 2.235 -2.242 -3.872 1.00 97.88 72 VAL A C 1
ATOM 569 O O . VAL A 1 72 ? 2.673 -1.866 -4.957 1.00 97.88 72 VAL A O 1
ATOM 572 N N . GLU A 1 73 ? 2.847 -1.967 -2.721 1.00 98.38 73 GLU A N 1
ATOM 573 C CA . GLU A 1 73 ? 4.156 -1.312 -2.631 1.00 98.38 73 GLU A CA 1
ATOM 574 C C . GLU A 1 73 ? 5.251 -2.170 -3.278 1.00 98.38 73 GLU A C 1
ATOM 576 O O . GLU A 1 73 ? 6.063 -1.646 -4.044 1.00 98.38 73 GLU A O 1
ATOM 581 N N . MET A 1 74 ? 5.231 -3.489 -3.053 1.00 98.12 74 MET A N 1
ATOM 582 C CA . MET A 1 74 ? 6.127 -4.429 -3.735 1.00 98.12 74 MET A CA 1
ATOM 583 C C . MET A 1 74 ? 5.894 -4.439 -5.252 1.00 98.12 74 MET A C 1
ATOM 585 O O . MET A 1 74 ? 6.844 -4.279 -6.017 1.00 98.12 74 MET A O 1
ATOM 589 N N . ASP A 1 75 ? 4.637 -4.539 -5.697 1.00 96.00 75 ASP A N 1
ATOM 590 C CA . ASP A 1 75 ? 4.286 -4.508 -7.123 1.00 96.00 75 ASP A CA 1
ATOM 591 C C . ASP A 1 75 ? 4.731 -3.188 -7.786 1.00 96.00 75 ASP A C 1
ATOM 593 O O . ASP A 1 75 ? 5.192 -3.169 -8.932 1.00 96.00 75 ASP A O 1
ATOM 597 N N . TRP A 1 76 ? 4.584 -2.061 -7.078 1.00 98.44 76 TRP A N 1
ATOM 598 C CA . TRP A 1 76 ? 5.035 -0.750 -7.541 1.00 98.44 76 TRP A CA 1
ATOM 599 C C . TRP A 1 76 ? 6.555 -0.693 -7.663 1.00 98.44 76 TRP A C 1
ATOM 601 O O . TRP A 1 76 ? 7.057 -0.180 -8.667 1.00 98.44 76 TRP A O 1
ATOM 611 N N . PHE A 1 77 ? 7.276 -1.220 -6.672 1.00 98.31 77 PHE A N 1
ATOM 612 C CA . PHE A 1 77 ? 8.733 -1.266 -6.676 1.00 98.31 77 PHE A CA 1
ATOM 613 C C . PHE A 1 77 ? 9.248 -2.068 -7.877 1.00 98.31 77 PHE A C 1
ATOM 615 O O . PHE A 1 77 ? 9.980 -1.521 -8.701 1.00 98.31 77 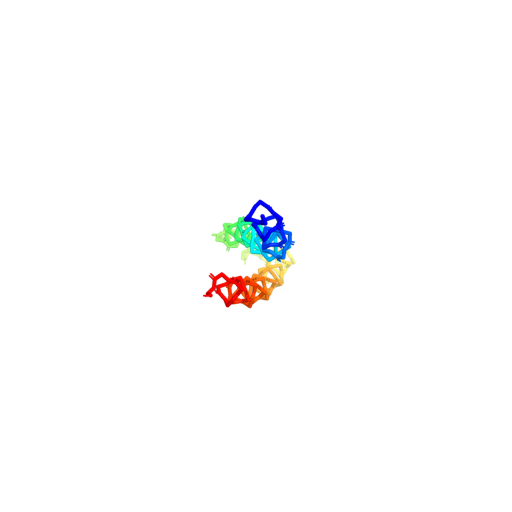PHE A O 1
ATOM 622 N N . GLU A 1 78 ? 8.766 -3.300 -8.064 1.00 97.25 78 GLU A N 1
ATOM 623 C CA . GLU A 1 78 ? 9.150 -4.158 -9.194 1.00 97.25 78 GLU A CA 1
ATOM 624 C C . GLU A 1 78 ? 8.818 -3.518 -10.554 1.00 97.25 78 GLU A C 1
ATOM 626 O O . GLU A 1 78 ? 9.634 -3.518 -11.481 1.00 97.25 78 GLU A O 1
ATOM 631 N N . ALA A 1 79 ? 7.626 -2.924 -10.691 1.00 96.00 79 ALA A N 1
ATOM 632 C CA . ALA A 1 79 ? 7.226 -2.249 -11.925 1.00 96.00 79 ALA A CA 1
ATOM 633 C C . ALA A 1 79 ? 8.080 -1.004 -12.218 1.00 96.00 79 ALA A C 1
ATOM 635 O O . ALA A 1 79 ? 8.329 -0.690 -13.387 1.00 96.00 79 ALA A O 1
ATOM 636 N N . SER A 1 80 ? 8.512 -0.298 -11.172 1.00 97.50 80 SER A N 1
ATOM 637 C CA . SER A 1 80 ? 9.362 0.889 -11.278 1.00 97.50 80 SER A CA 1
ATOM 638 C C . SER A 1 80 ? 10.792 0.517 -11.661 1.00 97.50 80 SER A C 1
ATOM 640 O O . SER A 1 80 ? 11.351 1.151 -12.555 1.00 97.50 80 SER A O 1
ATOM 642 N N . GLU A 1 81 ? 11.350 -0.548 -11.077 1.00 97.75 81 GLU A N 1
ATOM 643 C CA . GLU A 1 81 ? 12.659 -1.081 -11.472 1.00 97.75 81 GLU A CA 1
ATOM 644 C C . GLU A 1 81 ? 12.657 -1.539 -12.936 1.00 97.75 81 GLU A C 1
ATOM 646 O O . GLU A 1 81 ? 13.522 -1.134 -13.714 1.00 97.75 81 GLU A O 1
ATOM 651 N N . ALA A 1 82 ? 11.634 -2.291 -13.357 1.00 95.38 82 ALA A N 1
ATOM 652 C CA . ALA A 1 82 ? 11.504 -2.742 -14.742 1.00 95.38 82 ALA A CA 1
ATOM 653 C C . ALA A 1 82 ? 11.361 -1.574 -15.733 1.00 95.38 82 ALA A C 1
ATOM 655 O O . ALA A 1 82 ? 11.879 -1.625 -16.852 1.00 95.38 82 ALA A O 1
ATOM 656 N N . LEU A 1 83 ? 10.648 -0.510 -15.343 1.00 96.19 83 LEU A N 1
ATOM 657 C CA . LEU A 1 83 ? 10.556 0.708 -16.145 1.00 96.19 83 LEU A CA 1
ATOM 658 C C . LEU A 1 83 ? 11.921 1.388 -16.273 1.00 96.19 83 LEU A C 1
ATOM 660 O O . LEU A 1 83 ? 12.303 1.749 -17.384 1.00 96.19 83 LEU A O 1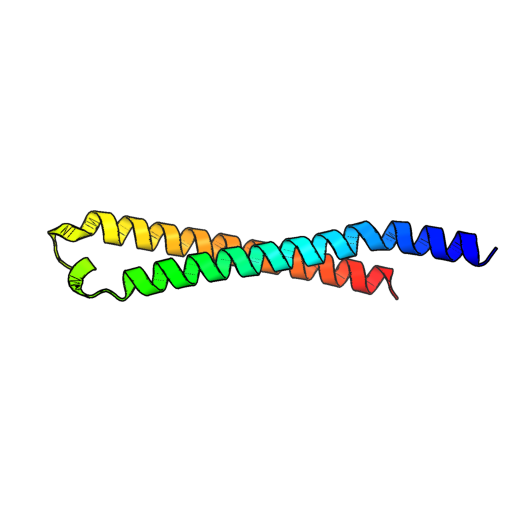
ATOM 664 N N . GLN A 1 84 ? 12.646 1.535 -15.164 1.00 95.88 84 GLN A N 1
ATOM 665 C CA . GLN A 1 84 ? 13.966 2.155 -15.145 1.00 95.88 84 GLN A CA 1
ATOM 666 C C . GLN A 1 84 ? 14.969 1.375 -16.005 1.00 95.88 84 GLN A C 1
ATOM 668 O O . GLN A 1 84 ? 15.697 1.984 -16.785 1.00 95.88 84 GLN A O 1
ATOM 673 N N . GLU A 1 85 ? 14.975 0.043 -15.920 1.00 94.81 85 GLU A N 1
ATOM 674 C CA . GLU A 1 85 ? 15.834 -0.813 -16.747 1.00 94.81 85 GLU A CA 1
ATOM 675 C C . GLU A 1 85 ? 15.508 -0.678 -18.242 1.00 94.81 85 GLU A C 1
ATOM 677 O O . GLU A 1 85 ? 16.408 -0.633 -19.074 1.00 94.81 85 GLU A O 1
ATOM 682 N N . ALA A 1 86 ? 14.226 -0.565 -18.601 1.00 92.25 86 ALA A N 1
ATOM 683 C CA . ALA A 1 86 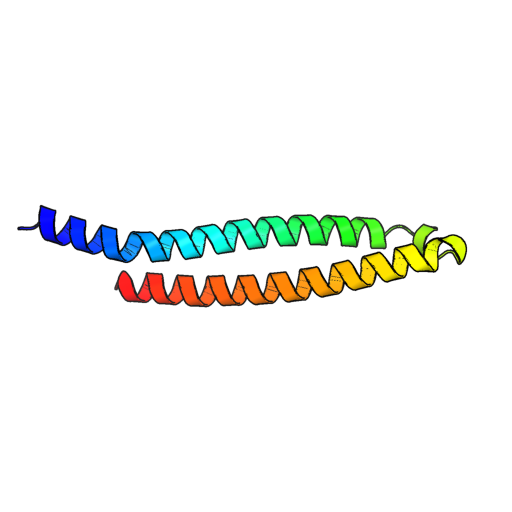? 13.809 -0.412 -19.993 1.00 92.25 86 ALA A CA 1
ATOM 684 C C . ALA A 1 86 ? 14.065 0.996 -20.573 1.00 92.25 86 ALA A C 1
ATOM 686 O O . ALA A 1 86 ? 14.025 1.163 -21.798 1.00 92.25 86 ALA A O 1
ATOM 687 N N . GLU A 1 87 ? 14.250 2.006 -19.718 1.00 89.44 87 GLU A N 1
ATOM 688 C CA . GLU A 1 87 ? 14.576 3.387 -20.102 1.00 89.44 87 GLU A CA 1
ATOM 689 C C . GLU A 1 87 ? 16.087 3.656 -20.202 1.00 89.44 87 GLU A C 1
ATOM 691 O O . GLU A 1 87 ? 16.464 4.648 -20.835 1.00 89.44 87 GLU A O 1
ATOM 696 N N . ALA A 1 88 ? 16.917 2.792 -19.606 1.00 84.69 88 ALA A N 1
ATOM 697 C CA . ALA A 1 88 ? 18.381 2.838 -19.666 1.00 84.69 88 ALA A CA 1
ATOM 698 C C . ALA A 1 88 ? 18.935 2.439 -21.048 1.00 84.69 88 ALA A C 1
ATOM 700 O O . ALA A 1 88 ? 19.938 3.067 -21.465 1.00 84.69 88 ALA A O 1
#

Secondary structure (DSSP, 8-state):
-HHHHHHHHHHHHHHHHHHHHHHHHHHHHHHHHHHHHHHHHT-GGGGSGGGHHHHHHHHHHHHHHHHHHHHHHHHHHHHHHHHHHHH-